Protein AF-X1RS32-F1 (afdb_monomer)

Solvent-accessible surface area (backbone atoms only — not comparable to full-atom values): 9215 Å² total; per-residue (Å²): 136,84,85,82,84,82,82,93,65,103,64,90,72,82,74,74,82,70,81,76,73,78,87,69,89,78,71,47,74,47,69,48,55,89,76,75,42,58,43,57,62,64,35,70,45,66,84,48,93,89,51,70,45,45,62,41,95,90,48,70,62,52,55,44,31,36,27,40,95,60,61,43,71,50,51,59,51,78,50,80,51,62,32,79,36,82,91,75,77,41,80,38,48,20,23,41,40,36,29,37,36,43,98,92,44,76,43,80,77,46,75,50,82,36,58,66,68,46,78,47,72,47,88,65,83,66,51,59,30,42,35,42,36,38,25,54,29,85,58,78,84,65,75,82,86,122

Foldseek 3Di:
DDDDDDDDDPDPPVPPPDPPQPPDDDFFPDKDQVPVFKDPLVQQGVPDLVGDIDGHPVDAFGKIKGFHPFWHWDFWDWGFDWDQDPVVRDIFWWFKWKWFDAPHDTDTQDTDGDGGGDIDTGPDGTTGTGMIMMGTGDDPPPDPPD

Organism: NCBI:txid412755

Nearest PDB structures (foldseek):
  4uap-assembly2_B  TM=6.812E-01  e=3.281E-02  Clostridium perfringens ATCC 13124
  7ufg-assembly1_A  TM=5.747E-01  e=5.668E-01  Homo sapiens
  3x29-assembly2_D  TM=5.418E-01  e=7.379E-01  Clostridium perfringens
  4p5h-assembly1_K  TM=4.613E-01  e=9.607E-01  Clostridium perfringens
  3rfz-assembly1_A  TM=3.800E-01  e=6.299E-01  Escherichia coli

Radius of gyration: 19.96 Å; Cα contacts (8 Å, |Δi|>4): 247; chains: 1; bounding box: 35×43×72 Å

Secondary structure (DSSP, 8-state):
----PPP--S-------------S----SEEE-TTS-EESGGGGSSS-TT---EE-TT--SEEEEEEEEEEEEESEEE----EEETTTTEEE-EEEEEEEEETTEEEEEEEEEE-SS-EEEPSSS-EEEEEEEEEEE---------

Sequence (146 aa):
MRDITIVEGANELNVQLVPIALVGWVLPTGHIDPSGRWYNPEDAYDGNINTDANPSSSYYNQPLELTLDSPIYCNKVKICADSYGREHFDYCAANVKVEVYYDGAYHTIQSLVHTLHTFFKLPLQVAKSPSLAFTVSEGSNTPSSG

Mean predicted aligned error: 12.25 Å

Structure (mmCIF, N/CA/C/O backbone):
data_AF-X1RS32-F1
#
_entry.id   AF-X1RS32-F1
#
loop_
_atom_site.group_PDB
_atom_site.id
_atom_site.type_symbol
_atom_site.label_atom_id
_atom_site.label_alt_id
_atom_site.label_comp_id
_atom_site.label_asym_id
_atom_site.label_entity_id
_atom_site.label_seq_id
_atom_site.pdbx_PDB_ins_code
_atom_site.Cartn_x
_atom_site.Cartn_y
_atom_site.Cartn_z
_atom_site.occupancy
_atom_site.B_iso_or_equiv
_atom_site.auth_seq_id
_atom_site.auth_comp_id
_atom_site.auth_asym_id
_atom_site.auth_atom_id
_atom_site.pdbx_PDB_model_num
ATOM 1 N N . MET A 1 1 ? -4.517 -20.839 21.763 1.00 40.69 1 MET A N 1
ATOM 2 C CA . MET A 1 1 ? -5.042 -19.730 22.583 1.00 40.69 1 MET A CA 1
ATOM 3 C C . MET A 1 1 ? -5.363 -20.342 23.938 1.00 40.69 1 MET A C 1
ATOM 5 O O . MET A 1 1 ? -6.090 -21.323 23.946 1.00 40.69 1 MET A O 1
ATOM 9 N N . ARG A 1 2 ? -4.681 -19.956 25.024 1.00 41.81 2 ARG A N 1
ATOM 10 C CA . ARG A 1 2 ? -4.956 -20.534 26.351 1.00 41.81 2 ARG A CA 1
ATOM 11 C C . ARG A 1 2 ? -5.999 -19.659 27.030 1.00 41.81 2 ARG A C 1
ATOM 13 O O . ARG A 1 2 ? -5.755 -18.467 27.194 1.00 41.81 2 ARG A O 1
ATOM 20 N N . ASP A 1 3 ? -7.130 -20.264 27.363 1.00 46.16 3 ASP A N 1
ATOM 21 C CA . ASP A 1 3 ? -8.236 -19.621 28.058 1.00 46.16 3 ASP A CA 1
ATOM 22 C C . ASP A 1 3 ? -7.788 -19.166 29.451 1.00 46.16 3 ASP A C 1
ATOM 24 O O . ASP A 1 3 ? -7.168 -19.924 30.201 1.00 46.16 3 ASP A O 1
ATOM 28 N N . ILE A 1 4 ? -8.069 -17.907 29.781 1.00 50.09 4 ILE A N 1
ATOM 29 C CA . ILE A 1 4 ? -7.851 -17.355 31.117 1.00 50.09 4 ILE A CA 1
ATOM 30 C C . ILE A 1 4 ? -9.178 -17.457 31.864 1.00 50.09 4 ILE A C 1
ATOM 32 O O . ILE A 1 4 ? -10.126 -16.734 31.564 1.00 50.09 4 ILE A O 1
ATOM 36 N N . THR A 1 5 ? -9.240 -18.355 32.843 1.00 43.97 5 THR A N 1
ATOM 37 C CA . THR A 1 5 ? -10.360 -18.453 33.785 1.00 43.97 5 THR A CA 1
ATOM 38 C C . THR A 1 5 ? -10.180 -17.409 34.888 1.00 43.97 5 THR A C 1
ATOM 40 O O . THR A 1 5 ? -9.199 -17.466 35.631 1.00 43.97 5 THR A O 1
ATOM 43 N N . ILE A 1 6 ? -11.111 -16.459 35.011 1.00 53.22 6 ILE A N 1
ATOM 44 C CA . ILE A 1 6 ? -11.137 -15.482 36.111 1.00 53.22 6 ILE A CA 1
ATOM 45 C C . ILE A 1 6 ? -12.040 -16.032 37.221 1.00 53.22 6 ILE A C 1
ATOM 47 O O . ILE A 1 6 ? -13.186 -16.391 36.968 1.00 53.22 6 ILE A O 1
ATOM 51 N N . VAL A 1 7 ? -11.508 -16.125 38.442 1.00 49.09 7 VAL A N 1
ATOM 52 C CA . VAL A 1 7 ? -12.257 -16.533 39.641 1.00 49.09 7 VAL A CA 1
ATOM 53 C C . VAL A 1 7 ? -12.814 -15.274 40.304 1.00 49.09 7 VAL A C 1
ATOM 55 O O . VAL A 1 7 ? -12.051 -14.367 40.638 1.00 49.09 7 VAL A O 1
ATOM 58 N N . GLU A 1 8 ? -14.135 -15.205 40.467 1.00 54.50 8 GLU A N 1
ATOM 59 C CA . GLU A 1 8 ? -14.835 -14.047 41.028 1.00 54.50 8 GLU A CA 1
ATOM 60 C C . GLU A 1 8 ? -14.523 -13.864 42.522 1.00 54.50 8 GLU A C 1
ATOM 62 O O . GLU A 1 8 ? -14.904 -14.669 43.371 1.00 54.50 8 GLU A O 1
ATOM 67 N N . GLY A 1 9 ? -13.842 -12.766 42.845 1.00 46.88 9 GLY A N 1
ATOM 68 C CA . GLY A 1 9 ? -13.857 -12.147 44.166 1.00 46.88 9 GLY A CA 1
ATOM 69 C C . GLY A 1 9 ? -14.538 -10.789 44.037 1.00 46.88 9 GLY A C 1
ATOM 70 O O . GLY A 1 9 ? -14.187 -10.022 43.145 1.00 46.88 9 GLY A O 1
ATOM 71 N N . ALA A 1 10 ? -15.520 -10.510 44.897 1.00 51.53 10 ALA A N 1
ATOM 72 C CA . ALA A 1 10 ? -16.378 -9.324 44.871 1.00 51.53 10 ALA A CA 1
ATOM 73 C C . ALA A 1 10 ? -15.611 -8.003 45.099 1.00 51.53 10 ALA A C 1
ATOM 75 O O . ALA A 1 10 ? -15.660 -7.405 46.170 1.00 51.53 10 ALA A O 1
ATOM 76 N N . ASN A 1 11 ? -14.902 -7.549 44.071 1.00 48.72 11 ASN A N 1
ATOM 77 C CA . ASN A 1 11 ? -14.413 -6.191 43.902 1.00 48.72 11 ASN A CA 1
ATOM 78 C C . ASN A 1 11 ? -14.591 -5.859 42.425 1.00 48.72 11 ASN A C 1
ATOM 80 O O . ASN A 1 11 ? -13.751 -6.209 41.596 1.00 48.72 11 ASN A O 1
ATOM 84 N N . GLU A 1 12 ? -15.709 -5.216 42.096 1.00 48.75 12 GLU A N 1
ATOM 85 C CA . GLU A 1 12 ? -15.968 -4.671 40.766 1.00 48.75 12 GLU A CA 1
ATOM 86 C C . GLU A 1 12 ? -14.990 -3.518 40.501 1.00 48.75 12 GLU A C 1
ATOM 88 O O . GLU A 1 12 ? -15.291 -2.333 40.639 1.00 48.75 12 GLU A O 1
ATOM 93 N N . LEU A 1 13 ? -13.762 -3.875 40.137 1.00 50.09 13 LEU A N 1
ATOM 94 C CA . LEU A 1 13 ? -12.866 -2.990 39.422 1.00 50.09 13 LEU A CA 1
ATOM 95 C C . LEU A 1 13 ? -13.515 -2.778 38.054 1.00 50.09 13 LEU A C 1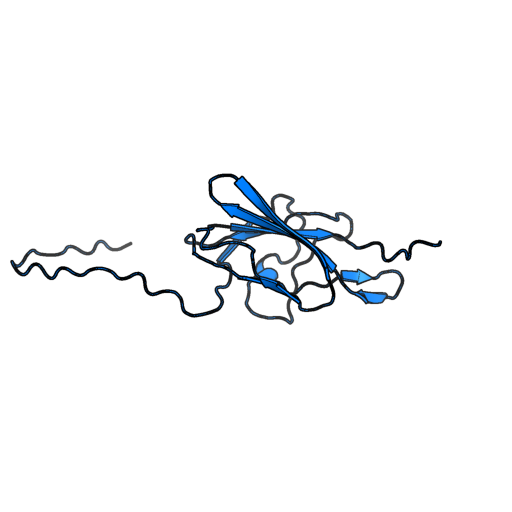
ATOM 97 O O . LEU A 1 13 ? -13.375 -3.602 37.152 1.00 50.09 13 LEU A O 1
ATOM 101 N N . ASN A 1 14 ? -14.258 -1.678 37.920 1.00 49.72 14 ASN A N 1
ATOM 102 C CA . ASN A 1 14 ? -14.671 -1.122 36.636 1.00 49.72 14 ASN A CA 1
ATOM 103 C C . ASN A 1 14 ? -13.409 -0.749 35.845 1.00 49.72 14 ASN A C 1
ATOM 105 O O . ASN A 1 14 ? -13.000 0.411 35.787 1.00 49.72 14 ASN A O 1
ATOM 109 N N . VAL A 1 15 ? -12.748 -1.752 35.266 1.00 49.25 15 VAL A N 1
ATOM 110 C CA . VAL A 1 15 ? -11.652 -1.562 34.325 1.00 49.25 15 VAL A CA 1
ATOM 111 C C . VAL A 1 15 ? -12.293 -1.113 33.024 1.00 49.25 15 VAL A C 1
ATOM 113 O O . VAL A 1 15 ? -12.638 -1.910 32.154 1.00 49.25 15 VAL A O 1
ATOM 116 N N . GLN A 1 16 ? -12.488 0.196 32.902 1.00 47.50 16 GLN A N 1
ATOM 117 C CA . GLN A 1 16 ? -12.763 0.800 31.615 1.00 47.50 16 GLN A CA 1
ATOM 118 C C . GLN A 1 16 ? -11.490 0.637 30.784 1.00 47.50 16 GLN A C 1
ATOM 120 O O . GLN A 1 16 ? -10.503 1.342 30.988 1.00 47.50 16 GLN A O 1
ATOM 125 N N . LEU A 1 17 ? -11.489 -0.348 29.886 1.00 49.09 17 LEU A N 1
ATOM 126 C CA . LEU A 1 17 ? -10.451 -0.502 28.875 1.00 49.09 17 LEU A CA 1
ATOM 127 C C . LEU A 1 17 ? -10.505 0.741 27.984 1.00 49.09 17 LEU A C 1
ATOM 129 O O . LEU A 1 17 ? -11.297 0.820 27.047 1.00 49.09 17 LEU A O 1
ATOM 133 N N . VAL A 1 18 ? -9.706 1.752 28.318 1.00 44.44 18 VAL A N 1
ATOM 134 C CA . VAL A 1 18 ? -9.502 2.902 27.445 1.00 44.44 18 VAL A CA 1
ATOM 135 C C . VAL A 1 18 ? -8.698 2.379 26.258 1.00 44.44 18 VAL A C 1
ATOM 137 O O . VAL A 1 18 ? -7.602 1.853 26.477 1.00 44.44 18 VAL A O 1
ATOM 140 N N . PRO A 1 19 ? -9.200 2.474 25.013 1.00 48.62 19 PRO A N 1
ATOM 141 C CA . PRO A 1 19 ? -8.388 2.146 23.857 1.00 48.62 19 PRO A CA 1
ATOM 142 C C . PRO A 1 19 ? -7.164 3.057 23.907 1.00 48.62 19 PRO A C 1
ATOM 144 O O . PRO A 1 19 ? -7.291 4.279 23.808 1.00 48.62 19 PRO A O 1
ATOM 147 N N . ILE A 1 20 ? -5.983 2.478 24.115 1.00 47.25 20 ILE A N 1
ATOM 148 C CA . ILE A 1 20 ? -4.735 3.214 23.962 1.00 47.25 20 ILE A CA 1
ATOM 149 C C . ILE A 1 20 ? -4.712 3.624 22.494 1.00 47.25 20 ILE A C 1
ATOM 151 O O . ILE A 1 20 ? -4.615 2.774 21.609 1.00 47.25 20 ILE A O 1
ATOM 155 N N . ALA A 1 21 ? -4.877 4.920 22.228 1.00 50.56 21 ALA A N 1
ATOM 156 C CA . ALA A 1 21 ? -4.635 5.452 20.901 1.00 50.56 21 ALA A CA 1
ATOM 157 C C . ALA A 1 21 ? -3.202 5.059 20.540 1.00 50.56 21 ALA A C 1
ATOM 159 O O . ALA A 1 21 ? -2.273 5.430 21.257 1.00 50.56 21 ALA A O 1
ATOM 160 N N . LEU A 1 22 ? -3.021 4.259 19.487 1.00 54.50 22 LEU A N 1
ATOM 161 C CA . LEU A 1 22 ? -1.690 3.952 18.983 1.00 54.50 22 LEU A CA 1
ATOM 162 C C . LEU A 1 22 ? -1.067 5.291 18.561 1.00 54.50 22 LEU A C 1
ATOM 164 O O . LEU A 1 22 ? -1.459 5.883 17.557 1.00 54.50 22 LEU A O 1
ATOM 168 N N . VAL A 1 23 ? -0.169 5.833 19.384 1.00 55.97 23 VAL A N 1
ATOM 169 C CA . VAL A 1 23 ? 0.472 7.120 19.106 1.00 55.97 23 VAL A CA 1
ATOM 170 C C . VAL A 1 23 ? 1.644 6.848 18.172 1.00 55.97 23 VAL A C 1
ATOM 172 O O . VAL A 1 23 ? 2.748 6.560 18.621 1.00 55.97 23 VAL A O 1
ATOM 175 N N . GLY A 1 24 ? 1.405 6.892 16.862 1.00 74.94 24 GLY A N 1
ATOM 176 C CA . GLY A 1 24 ? 2.466 6.704 15.874 1.00 74.94 24 GLY A CA 1
ATOM 177 C C . GLY A 1 24 ? 1.970 6.330 14.482 1.00 74.94 24 GLY A C 1
ATOM 178 O O . GLY A 1 24 ? 0.771 6.230 14.232 1.00 74.94 24 GLY A O 1
ATOM 179 N N . TRP A 1 25 ? 2.921 6.139 13.569 1.00 82.25 25 TRP A N 1
ATOM 180 C CA . TRP A 1 25 ? 2.656 5.523 12.272 1.00 82.25 25 TRP A CA 1
ATOM 181 C C . TRP A 1 25 ? 2.460 4.020 12.459 1.00 82.25 25 TRP A C 1
ATOM 183 O O . TRP A 1 25 ? 3.254 3.377 13.142 1.00 82.25 25 TRP A O 1
ATOM 193 N N . VAL A 1 26 ? 1.408 3.479 11.850 1.00 85.88 26 VAL A N 1
ATOM 194 C CA . VAL A 1 26 ? 1.102 2.045 11.856 1.00 85.88 26 VAL A CA 1
ATOM 195 C C . VAL A 1 26 ? 1.474 1.487 10.493 1.00 85.88 26 VAL A C 1
ATOM 197 O O . VAL A 1 26 ? 1.046 2.041 9.479 1.00 85.88 26 VAL A O 1
ATOM 200 N N . LEU A 1 27 ? 2.277 0.425 10.473 1.00 89.00 27 LEU A N 1
ATOM 201 C CA . LEU A 1 27 ? 2.518 -0.342 9.256 1.00 89.00 27 LEU A CA 1
ATOM 202 C C . LEU A 1 27 ? 1.356 -1.323 9.036 1.00 89.00 27 LEU A C 1
ATOM 204 O O . LEU A 1 27 ? 0.808 -1.839 10.015 1.00 89.00 27 LEU A O 1
ATOM 208 N N . PRO A 1 28 ? 0.978 -1.593 7.780 1.00 91.06 28 PRO A N 1
ATOM 209 C CA . PRO A 1 28 ? 0.150 -2.746 7.450 1.00 91.06 28 PRO A CA 1
ATOM 210 C C . PRO A 1 28 ? 0.736 -4.049 8.002 1.00 91.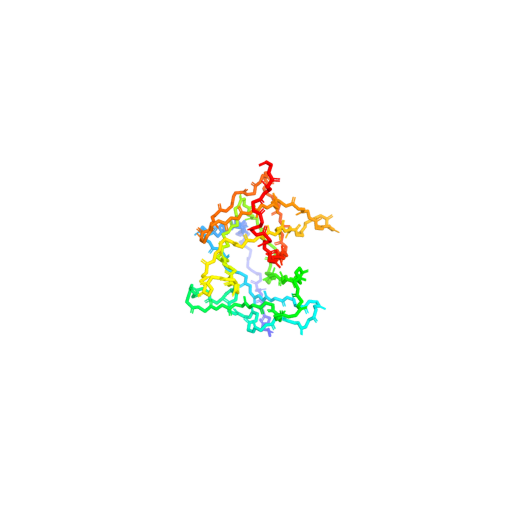06 28 PRO A C 1
ATOM 212 O O . PRO A 1 28 ? 1.941 -4.162 8.213 1.00 91.06 28 PRO A O 1
ATOM 215 N N . THR A 1 29 ? -0.122 -5.039 8.229 1.00 93.19 29 THR A N 1
ATOM 216 C CA . THR A 1 29 ? 0.277 -6.372 8.715 1.00 93.19 29 THR A CA 1
ATOM 217 C C . THR A 1 29 ? 0.219 -7.436 7.625 1.00 93.19 29 THR A C 1
ATOM 219 O O . THR A 1 29 ? 0.674 -8.559 7.832 1.00 93.19 29 THR A O 1
ATOM 222 N N . GLY A 1 30 ? -0.317 -7.097 6.455 1.00 94.44 30 GLY A N 1
ATOM 223 C CA . GLY A 1 30 ? -0.414 -8.010 5.330 1.00 94.44 30 GLY A CA 1
ATOM 224 C C . GLY A 1 30 ? -0.790 -7.304 4.040 1.00 94.44 30 GLY A C 1
ATOM 225 O O . GLY A 1 30 ? -0.902 -6.075 3.988 1.00 94.44 30 GLY A O 1
ATOM 226 N N . HIS A 1 31 ? -1.022 -8.111 3.012 1.00 95.31 31 HIS A N 1
ATOM 227 C CA . HIS 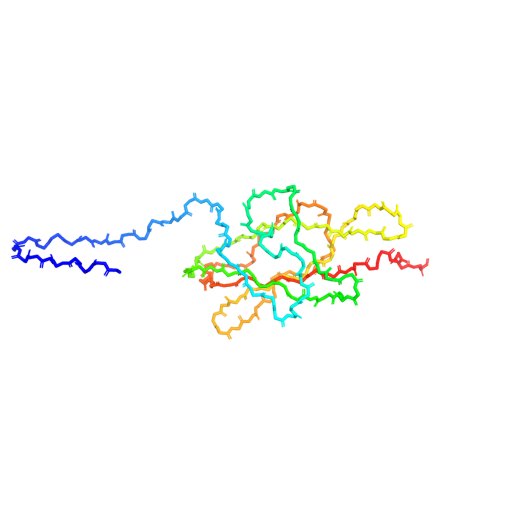A 1 31 ? -1.480 -7.640 1.722 1.00 95.31 31 HIS A CA 1
ATOM 228 C C . HIS A 1 31 ? -2.457 -8.619 1.063 1.00 95.31 31 HIS A C 1
ATOM 230 O O . HIS A 1 31 ? -2.498 -9.808 1.381 1.00 95.31 31 HIS A O 1
ATOM 236 N N . ILE A 1 32 ? -3.211 -8.111 0.095 1.00 94.88 32 ILE A N 1
ATOM 237 C CA . ILE A 1 32 ? -3.911 -8.882 -0.924 1.00 94.88 32 ILE A CA 1
ATOM 238 C C . ILE A 1 32 ? -3.400 -8.351 -2.258 1.00 94.88 32 ILE A C 1
ATOM 240 O O . ILE A 1 32 ? -3.447 -7.148 -2.513 1.00 94.88 32 ILE A O 1
ATOM 244 N N . ASP A 1 33 ? -2.922 -9.249 -3.111 1.00 92.38 33 ASP A N 1
ATOM 245 C CA . ASP A 1 33 ? -2.655 -8.966 -4.517 1.00 92.38 33 ASP A CA 1
ATOM 246 C C . ASP A 1 33 ? -3.732 -9.674 -5.352 1.00 92.38 33 ASP A C 1
ATOM 248 O O . ASP A 1 33 ? -3.561 -10.844 -5.713 1.00 92.38 33 ASP A O 1
ATOM 252 N N . PRO A 1 34 ? -4.862 -9.003 -5.659 1.00 89.81 34 PRO A N 1
ATOM 253 C CA . PRO A 1 34 ? -5.942 -9.612 -6.432 1.00 89.81 34 PRO A CA 1
ATOM 254 C C . PRO A 1 34 ? -5.496 -10.045 -7.832 1.00 89.81 34 PRO A C 1
ATOM 256 O O . PRO A 1 34 ? -6.131 -10.895 -8.454 1.00 89.81 34 PRO A O 1
ATOM 259 N N . SER A 1 35 ? -4.428 -9.431 -8.345 1.00 89.12 35 SER A N 1
ATOM 260 C CA . SER A 1 35 ? -3.912 -9.681 -9.685 1.00 89.12 35 SER A CA 1
ATOM 261 C C . SER A 1 35 ? -2.874 -10.803 -9.741 1.00 89.12 35 SER A C 1
ATOM 263 O O . SER A 1 35 ? -2.663 -11.367 -10.817 1.00 89.12 35 SER A O 1
ATOM 265 N N . GLY A 1 36 ? -2.238 -11.133 -8.612 1.00 91.75 36 GLY A N 1
ATOM 266 C CA . GLY A 1 36 ? -1.101 -12.053 -8.539 1.00 91.75 36 GLY A CA 1
ATOM 267 C C . GLY A 1 36 ? 0.094 -11.591 -9.381 1.00 91.75 36 GLY A C 1
ATOM 268 O O . GLY A 1 36 ? 0.761 -12.417 -10.005 1.00 91.75 36 GLY A O 1
ATOM 269 N N . ARG A 1 37 ? 0.295 -10.275 -9.511 1.00 90.88 37 ARG A N 1
ATOM 270 C CA . ARG A 1 37 ? 1.284 -9.650 -10.406 1.00 90.88 37 ARG A CA 1
ATOM 271 C C . ARG A 1 37 ? 2.251 -8.721 -9.698 1.00 90.88 37 ARG A C 1
ATOM 273 O O . ARG A 1 37 ? 3.081 -8.132 -10.386 1.00 90.88 37 ARG A O 1
ATOM 280 N N . TRP A 1 38 ? 2.160 -8.574 -8.386 1.00 91.44 38 TRP A N 1
ATOM 281 C CA . TRP A 1 38 ? 3.160 -7.861 -7.613 1.00 91.44 38 TRP A CA 1
ATOM 282 C C . TRP A 1 38 ? 4.330 -8.780 -7.292 1.00 91.44 38 TRP A C 1
ATOM 284 O O . TRP A 1 38 ? 4.155 -9.930 -6.891 1.00 91.44 38 TRP A O 1
ATOM 294 N N . TYR A 1 39 ? 5.534 -8.261 -7.489 1.00 92.50 39 TYR A N 1
ATOM 295 C CA . TYR A 1 39 ? 6.749 -8.863 -6.967 1.00 92.50 39 TYR A CA 1
ATOM 296 C C . TYR A 1 39 ? 7.011 -8.296 -5.574 1.00 92.50 39 TYR A C 1
ATOM 298 O O . TYR A 1 39 ? 6.826 -7.098 -5.358 1.00 92.50 39 TYR A O 1
ATOM 306 N N . ASN A 1 40 ? 7.395 -9.181 -4.652 1.00 94.50 40 ASN A N 1
ATOM 307 C CA . ASN A 1 40 ? 7.708 -8.885 -3.251 1.00 94.50 40 ASN A CA 1
ATOM 308 C C . ASN A 1 40 ? 6.687 -7.952 -2.564 1.00 94.50 40 ASN A C 1
ATOM 310 O O . ASN A 1 40 ? 7.065 -6.922 -2.011 1.00 94.50 40 ASN A O 1
ATOM 314 N N . PRO A 1 41 ? 5.375 -8.249 -2.607 1.00 93.25 41 PRO A N 1
ATOM 315 C CA . PRO A 1 41 ? 4.356 -7.386 -2.001 1.00 93.25 41 PRO A CA 1
ATOM 316 C C . PRO A 1 41 ? 4.575 -7.112 -0.500 1.00 93.25 41 PRO A C 1
ATOM 318 O O . PRO A 1 41 ? 4.100 -6.097 0.008 1.00 93.25 41 PRO A O 1
ATOM 321 N N . GLU A 1 42 ? 5.296 -7.983 0.209 1.00 95.25 42 GLU A N 1
ATOM 322 C CA . GLU A 1 42 ? 5.741 -7.797 1.591 1.00 95.25 42 GLU A CA 1
ATOM 323 C C . GLU A 1 42 ? 6.654 -6.579 1.801 1.00 95.25 42 GLU A C 1
ATOM 325 O O . GLU A 1 42 ? 6.565 -5.929 2.846 1.00 95.25 42 GLU A O 1
ATOM 330 N N . ASP A 1 43 ? 7.449 -6.207 0.797 1.00 94.75 43 ASP A N 1
ATOM 331 C CA . ASP A 1 43 ? 8.379 -5.076 0.860 1.00 94.75 43 ASP A CA 1
ATOM 332 C C . ASP A 1 43 ? 7.624 -3.731 0.912 1.00 94.75 43 ASP A C 1
ATOM 334 O O . ASP A 1 43 ? 8.155 -2.718 1.356 1.00 94.75 43 ASP A O 1
ATOM 338 N N . ALA A 1 44 ? 6.333 -3.701 0.550 1.00 90.50 44 ALA A N 1
ATOM 339 C CA . ALA A 1 44 ? 5.501 -2.498 0.657 1.00 90.50 44 ALA A CA 1
ATOM 340 C C . ALA A 1 44 ? 5.181 -2.089 2.110 1.00 90.50 44 ALA A C 1
ATOM 342 O O . ALA A 1 44 ? 4.714 -0.970 2.349 1.00 90.50 44 ALA A O 1
ATOM 343 N N . TYR A 1 45 ? 5.363 -2.988 3.084 1.00 91.50 45 TYR A N 1
ATOM 344 C CA . TYR A 1 45 ? 5.004 -2.755 4.489 1.00 91.50 45 TYR A CA 1
ATOM 345 C C . TYR A 1 45 ? 6.012 -3.324 5.499 1.00 91.50 45 TYR A C 1
ATOM 347 O O . TYR A 1 45 ? 5.701 -3.429 6.687 1.00 91.50 45 TYR A O 1
ATOM 355 N N . ASP A 1 46 ? 7.237 -3.623 5.068 1.00 92.75 46 ASP A N 1
ATOM 356 C CA . ASP A 1 46 ? 8.316 -4.146 5.919 1.00 92.75 46 ASP A CA 1
ATOM 357 C C . ASP A 1 46 ? 8.993 -3.071 6.806 1.00 92.75 46 ASP A C 1
ATOM 359 O O . ASP A 1 46 ? 9.751 -3.383 7.727 1.00 92.75 46 ASP A O 1
ATOM 363 N N . GLY A 1 47 ? 8.701 -1.789 6.556 1.00 88.94 47 GLY A N 1
ATOM 364 C CA . GLY A 1 47 ? 9.280 -0.648 7.268 1.00 88.94 47 GLY A CA 1
ATOM 365 C C . GLY A 1 47 ? 10.673 -0.226 6.783 1.00 88.94 47 GLY A C 1
ATOM 366 O O . GLY A 1 47 ? 11.271 0.673 7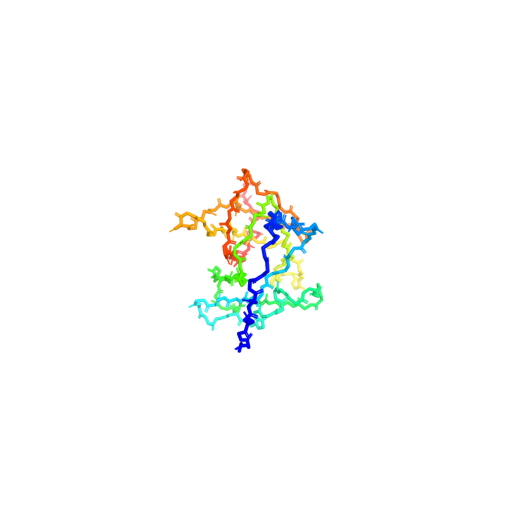.384 1.00 88.94 47 GLY A O 1
ATOM 367 N N . ASN A 1 48 ? 11.184 -0.822 5.706 1.00 88.81 48 ASN A N 1
ATOM 368 C CA . ASN A 1 48 ? 12.457 -0.500 5.082 1.00 88.81 48 ASN A CA 1
ATOM 369 C C . ASN A 1 48 ? 12.229 0.257 3.766 1.00 88.81 48 ASN A C 1
ATOM 371 O O . ASN A 1 48 ? 11.673 -0.244 2.808 1.00 88.81 48 ASN A O 1
ATOM 375 N N . ILE A 1 49 ? 12.709 1.496 3.693 1.00 84.06 49 ILE A N 1
ATOM 376 C CA . ILE A 1 49 ? 12.532 2.338 2.496 1.00 84.06 49 ILE A CA 1
ATOM 377 C C . ILE A 1 49 ? 13.489 1.994 1.342 1.00 84.06 49 ILE A C 1
ATOM 379 O O . ILE A 1 49 ? 13.494 2.698 0.340 1.00 84.06 49 ILE A O 1
ATOM 383 N N . ASN A 1 50 ? 14.361 0.995 1.518 1.00 86.12 50 ASN A N 1
ATOM 384 C CA . ASN A 1 50 ? 15.336 0.566 0.508 1.00 86.12 50 ASN A CA 1
ATOM 385 C C . ASN A 1 50 ? 14.937 -0.750 -0.179 1.00 86.12 50 ASN A C 1
ATOM 387 O O . ASN A 1 50 ? 15.732 -1.294 -0.943 1.00 86.12 50 ASN A O 1
ATOM 391 N N . THR A 1 51 ? 13.770 -1.284 0.159 1.00 89.62 51 THR A N 1
ATOM 392 C CA . THR A 1 51 ? 13.121 -2.431 -0.477 1.00 89.62 51 THR A CA 1
ATOM 393 C C . THR A 1 51 ? 11.864 -1.927 -1.179 1.00 89.62 51 THR A C 1
ATOM 395 O O . THR A 1 51 ? 11.275 -0.921 -0.772 1.00 89.62 51 THR A O 1
ATOM 398 N N . ASP A 1 52 ? 11.496 -2.571 -2.282 1.00 86.00 52 ASP A N 1
ATOM 399 C CA . ASP A 1 52 ? 10.379 -2.149 -3.115 1.00 86.00 52 ASP A CA 1
ATOM 400 C C . ASP A 1 52 ? 9.507 -3.332 -3.531 1.00 86.00 52 ASP A C 1
ATOM 402 O O . ASP A 1 52 ? 9.984 -4.397 -3.917 1.00 86.00 52 ASP A O 1
ATOM 406 N N . ALA A 1 53 ? 8.197 -3.101 -3.465 1.00 89.69 53 ALA A N 1
ATOM 407 C CA . ALA A 1 53 ? 7.212 -3.927 -4.135 1.00 89.69 53 ALA A CA 1
ATOM 408 C C . ALA A 1 53 ? 6.869 -3.269 -5.469 1.00 89.69 53 ALA A C 1
ATOM 410 O O . ALA A 1 53 ? 6.58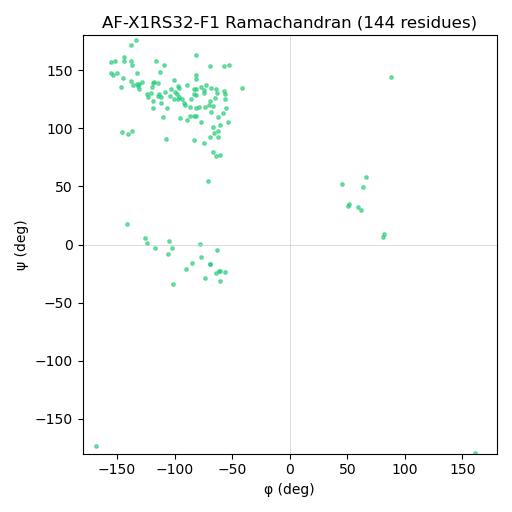8 -2.066 -5.518 1.00 89.69 53 ALA A O 1
ATOM 411 N N . ASN A 1 54 ? 6.818 -4.049 -6.543 1.00 87.38 54 ASN A N 1
ATOM 412 C CA . ASN A 1 54 ? 6.551 -3.507 -7.868 1.00 87.38 54 ASN A CA 1
ATOM 413 C C . ASN A 1 54 ? 5.582 -4.390 -8.667 1.00 87.38 54 ASN A C 1
ATOM 415 O O . ASN A 1 54 ? 5.676 -5.621 -8.633 1.00 87.38 54 ASN A O 1
ATOM 419 N N . PRO A 1 55 ? 4.652 -3.795 -9.434 1.00 85.25 55 PRO A N 1
ATOM 420 C CA . PRO A 1 55 ? 3.811 -4.564 -10.332 1.00 85.25 55 PRO A CA 1
ATOM 421 C C . PRO A 1 55 ? 4.645 -5.126 -11.488 1.00 85.25 55 PRO A C 1
ATOM 423 O O . PRO A 1 55 ? 5.664 -4.567 -11.909 1.00 85.25 55 PRO A O 1
ATOM 426 N N . SER A 1 56 ? 4.176 -6.235 -12.050 1.00 82.81 56 SER A N 1
ATOM 427 C CA . SER A 1 56 ? 4.764 -6.827 -13.240 1.00 82.81 56 SER A CA 1
ATOM 428 C C . SER A 1 56 ? 4.780 -5.828 -14.391 1.00 82.81 56 SER A C 1
ATOM 430 O O . SER A 1 56 ? 3.770 -5.211 -14.721 1.00 82.81 56 SER A O 1
ATOM 432 N N . SER A 1 57 ? 5.936 -5.710 -15.041 1.00 70.06 57 SER A N 1
ATOM 433 C CA . SER A 1 57 ? 6.281 -4.647 -15.992 1.00 70.06 57 SER A CA 1
ATOM 434 C C . SER A 1 57 ? 5.425 -4.582 -17.265 1.00 70.06 57 SER A C 1
ATOM 436 O O . SER A 1 57 ? 5.616 -3.690 -18.087 1.00 70.06 57 SER A O 1
ATOM 438 N N . SER A 1 58 ? 4.516 -5.541 -17.456 1.00 70.62 58 SER A N 1
ATOM 439 C CA . SER A 1 58 ? 3.547 -5.586 -18.560 1.00 70.62 58 SER A CA 1
ATOM 440 C C . SER A 1 58 ? 2.133 -5.166 -18.141 1.00 70.62 58 SER A C 1
ATOM 442 O O . SER A 1 58 ? 1.232 -5.137 -18.977 1.00 70.62 58 SER A O 1
ATOM 444 N N . TYR A 1 59 ? 1.914 -4.882 -16.855 1.00 69.56 59 TYR A N 1
ATOM 445 C CA . TYR A 1 59 ? 0.595 -4.661 -16.281 1.00 69.56 59 TYR A CA 1
ATOM 446 C C . TYR A 1 59 ? 0.612 -3.466 -15.339 1.00 69.56 59 TYR A C 1
ATOM 448 O O . TYR A 1 59 ? 0.950 -3.564 -14.164 1.00 69.56 59 TYR A O 1
ATOM 456 N N . TYR A 1 60 ? 0.194 -2.330 -15.879 1.00 71.56 60 TYR A N 1
ATOM 457 C CA . TYR A 1 60 ? -0.018 -1.104 -15.123 1.00 71.56 60 TYR A CA 1
ATOM 458 C C . TYR A 1 60 ? -1.382 -1.131 -14.427 1.00 71.56 60 TYR A C 1
ATOM 460 O O . TYR A 1 60 ? -2.255 -1.934 -14.775 1.00 71.56 60 TYR A O 1
ATOM 468 N N . ASN A 1 61 ? -1.580 -0.254 -13.442 1.00 77.31 61 ASN A N 1
ATOM 469 C CA . ASN A 1 61 ? -2.852 -0.091 -12.729 1.00 77.31 61 ASN A CA 1
ATOM 470 C C . ASN A 1 61 ? -3.303 -1.350 -11.967 1.00 77.31 61 ASN A C 1
ATOM 472 O O . ASN A 1 61 ? -4.502 -1.589 -11.827 1.00 77.31 61 ASN A O 1
ATOM 476 N N . GLN A 1 62 ? -2.363 -2.178 -11.502 1.00 84.31 62 GLN A N 1
ATOM 477 C CA . GLN A 1 62 ? -2.695 -3.330 -10.662 1.00 84.31 62 GLN A CA 1
ATOM 478 C C . GLN A 1 62 ? -2.841 -2.869 -9.206 1.00 84.31 62 GLN A C 1
ATOM 480 O O . GLN A 1 62 ? -1.953 -2.169 -8.711 1.00 84.31 62 GLN A O 1
ATOM 485 N N . PRO A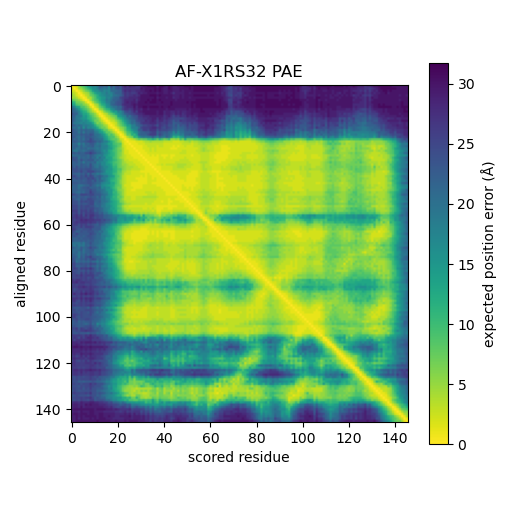 1 63 ? -3.938 -3.220 -8.515 1.00 88.00 63 PRO A N 1
ATOM 486 C CA . PRO A 1 63 ? -4.084 -2.892 -7.105 1.00 88.00 63 PRO A CA 1
ATOM 487 C C . PRO A 1 63 ? -3.160 -3.766 -6.263 1.00 88.00 63 PRO A C 1
ATOM 489 O O . PRO A 1 63 ? -3.073 -4.971 -6.491 1.00 88.00 63 PRO A O 1
ATOM 492 N N . LEU A 1 64 ? -2.506 -3.153 -5.281 1.00 91.50 64 LEU A N 1
ATOM 493 C CA . LEU A 1 64 ? -2.020 -3.844 -4.095 1.00 91.50 64 LEU A CA 1
ATOM 494 C C . LEU A 1 64 ? -2.841 -3.347 -2.916 1.00 91.50 64 LEU A C 1
ATOM 496 O O . LEU A 1 64 ? -2.912 -2.144 -2.645 1.00 91.50 64 LEU A O 1
ATOM 500 N N . GLU A 1 65 ? -3.497 -4.270 -2.231 1.00 93.31 65 GLU A N 1
ATOM 501 C CA . GLU A 1 65 ? -4.238 -3.951 -1.023 1.00 93.31 65 GLU A CA 1
ATOM 502 C C . GLU A 1 65 ? -3.368 -4.257 0.180 1.00 93.31 65 GLU A C 1
ATOM 504 O O . GLU A 1 65 ? -2.897 -5.373 0.333 1.00 93.31 65 GLU A O 1
ATOM 509 N N . LEU A 1 66 ? -3.166 -3.278 1.045 1.00 92.31 66 LEU A N 1
ATOM 510 C CA . LEU A 1 66 ? -2.490 -3.420 2.322 1.00 92.31 66 LEU A CA 1
ATOM 511 C C . LEU A 1 66 ? -3.541 -3.620 3.410 1.00 92.31 66 LEU A C 1
ATOM 513 O O . LEU A 1 66 ? -4.477 -2.827 3.544 1.00 92.31 66 LEU A O 1
ATOM 517 N N . THR A 1 67 ? -3.393 -4.679 4.195 1.00 92.81 67 THR A N 1
ATOM 518 C CA . THR A 1 67 ? -4.363 -5.084 5.216 1.00 92.81 67 THR A CA 1
ATOM 519 C C . THR A 1 67 ? -3.830 -4.851 6.620 1.00 92.81 67 THR A C 1
ATOM 521 O O . THR A 1 67 ? -2.623 -4.864 6.860 1.00 92.81 67 THR A O 1
ATOM 524 N N . LEU A 1 68 ? -4.749 -4.679 7.565 1.00 89.12 68 LEU A N 1
ATOM 525 C CA . LEU A 1 68 ? -4.472 -4.624 8.995 1.00 89.12 68 LEU A CA 1
ATOM 526 C C . LEU A 1 68 ? -5.194 -5.771 9.705 1.00 89.12 68 LEU A C 1
ATOM 528 O O . LEU A 1 68 ? -6.370 -6.023 9.445 1.00 89.12 68 LEU A O 1
ATOM 532 N N . ASP A 1 69 ? -4.531 -6.390 10.681 1.00 86.75 69 ASP A N 1
ATOM 533 C CA . ASP A 1 69 ? -5.115 -7.445 11.529 1.00 86.75 69 ASP A CA 1
ATOM 534 C C . ASP A 1 69 ? -6.321 -6.941 12.328 1.00 86.75 69 ASP A C 1
ATOM 536 O O . ASP A 1 69 ? -7.158 -7.706 12.808 1.00 86.75 69 ASP A O 1
ATOM 540 N N . SER A 1 70 ? -6.400 -5.628 12.532 1.00 84.00 70 SER A N 1
ATOM 541 C CA . SER A 1 70 ? -7.508 -4.976 13.206 1.00 84.00 70 SER A CA 1
ATOM 542 C C . SER A 1 70 ? -7.754 -3.598 12.603 1.00 84.00 70 SER A C 1
ATOM 544 O O . SER A 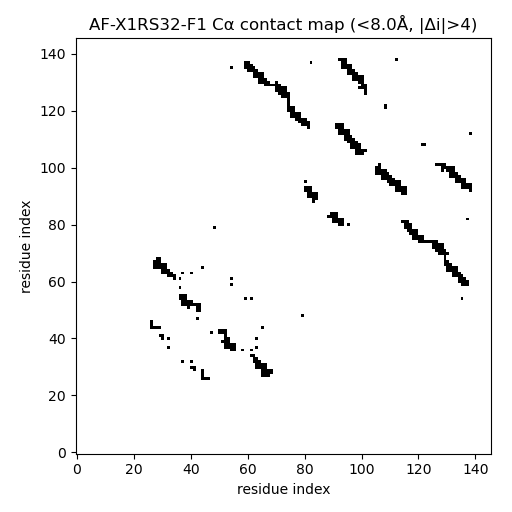1 70 ? -6.800 -2.846 12.404 1.00 84.00 70 SER A O 1
ATOM 546 N N . PRO A 1 71 ? -9.019 -3.225 12.345 1.00 82.62 71 PRO A N 1
ATOM 547 C CA . PRO A 1 71 ? -9.312 -1.925 11.769 1.00 82.62 71 PRO A CA 1
ATOM 548 C C . PRO A 1 71 ? -8.911 -0.783 12.718 1.00 82.62 71 PRO A C 1
ATOM 550 O O . PRO A 1 71 ? -9.263 -0.813 13.904 1.00 82.62 71 PRO A O 1
ATOM 553 N N . ILE A 1 72 ? -8.233 0.242 12.194 1.00 80.38 72 ILE A N 1
ATOM 554 C CA . ILE A 1 72 ? -7.743 1.401 12.965 1.00 80.38 72 ILE A CA 1
ATOM 555 C C . ILE A 1 72 ? -8.407 2.699 12.520 1.00 80.38 72 ILE A C 1
ATOM 557 O O . ILE A 1 72 ? -8.860 2.817 11.384 1.00 80.38 72 ILE A O 1
ATOM 561 N N . TYR A 1 73 ? -8.399 3.695 13.405 1.00 77.62 73 TYR A N 1
ATOM 562 C CA . TYR A 1 73 ? -8.689 5.075 13.031 1.00 77.62 73 TYR A CA 1
ATOM 563 C C . TYR A 1 73 ? -7.417 5.760 12.541 1.00 77.62 73 TYR A C 1
ATOM 565 O O . TYR A 1 73 ? -6.427 5.830 13.270 1.00 77.62 73 TYR A O 1
ATOM 573 N N . CYS A 1 74 ? -7.455 6.317 11.335 1.00 74.56 74 CYS A N 1
ATOM 574 C CA . CYS A 1 74 ? -6.370 7.131 10.800 1.00 74.56 74 CYS A CA 1
ATOM 575 C C . CYS A 1 74 ? -6.922 8.376 10.090 1.00 74.56 74 CYS A C 1
ATOM 577 O O . CYS A 1 74 ? -8.064 8.415 9.640 1.00 74.56 74 CYS A O 1
ATOM 579 N N . ASN A 1 75 ? -6.112 9.432 10.028 1.00 73.88 75 ASN A N 1
ATOM 580 C CA . ASN A 1 75 ? -6.413 10.663 9.285 1.00 73.88 75 ASN A CA 1
ATOM 581 C C . ASN A 1 75 ? -5.293 11.032 8.296 1.00 73.88 75 ASN A C 1
ATOM 583 O O . ASN A 1 75 ? -5.301 12.110 7.698 1.00 73.88 75 ASN A O 1
ATOM 587 N N . LYS A 1 76 ? -4.288 10.162 8.159 1.00 76.38 76 LYS A N 1
ATOM 588 C CA . LYS A 1 76 ? -3.124 10.329 7.286 1.00 76.38 76 LYS A CA 1
ATOM 589 C C . LYS A 1 76 ? -2.635 8.967 6.825 1.00 76.38 76 LYS A C 1
ATOM 591 O O . LYS A 1 76 ? -2.683 8.009 7.592 1.00 76.38 76 LYS A O 1
ATOM 596 N N . VAL A 1 77 ? -2.101 8.934 5.612 1.00 78.94 77 VAL A N 1
ATOM 597 C CA . VAL A 1 77 ? -1.411 7.781 5.035 1.00 78.94 77 VAL A CA 1
ATOM 598 C C . VAL A 1 77 ? -0.096 8.280 4.449 1.00 78.94 77 VAL A C 1
ATOM 600 O O . VAL A 1 77 ? -0.030 9.340 3.824 1.00 78.94 77 VAL A O 1
ATOM 603 N N . LYS A 1 78 ? 0.976 7.531 4.687 1.00 80.19 78 LYS A N 1
ATOM 604 C CA . LYS A 1 78 ? 2.296 7.806 4.125 1.00 80.19 78 LYS A CA 1
ATOM 605 C C . LYS A 1 78 ? 2.589 6.748 3.070 1.00 80.19 78 LYS A C 1
ATOM 607 O O . LYS A 1 78 ? 2.430 5.571 3.364 1.00 80.19 78 LYS A O 1
ATOM 612 N N . ILE A 1 79 ? 3.020 7.173 1.884 1.00 79.88 79 ILE A N 1
ATOM 613 C CA . ILE A 1 79 ? 3.358 6.269 0.781 1.00 79.88 79 ILE A CA 1
ATOM 614 C C . ILE A 1 79 ? 4.729 6.660 0.239 1.00 79.88 79 ILE A C 1
ATOM 616 O O . ILE A 1 79 ? 5.024 7.835 0.030 1.00 79.88 79 ILE A O 1
ATOM 620 N N . CYS A 1 80 ? 5.573 5.662 0.025 1.00 79.75 80 CYS A N 1
ATOM 621 C CA . CYS A 1 80 ? 6.829 5.804 -0.685 1.00 79.75 80 CYS A CA 1
ATOM 622 C C . CYS A 1 80 ? 6.659 5.073 -2.013 1.00 79.75 80 CYS A C 1
ATOM 624 O O . CYS A 1 80 ? 6.482 3.862 -2.008 1.00 79.75 80 CYS A O 1
ATOM 626 N N . ALA A 1 81 ? 6.601 5.811 -3.116 1.00 79.31 81 ALA A N 1
ATOM 627 C CA . ALA A 1 81 ? 6.432 5.235 -4.440 1.00 79.31 81 ALA A CA 1
ATOM 628 C C . ALA A 1 81 ? 7.216 6.056 -5.460 1.00 79.31 81 ALA A C 1
ATOM 630 O O . ALA A 1 81 ? 7.269 7.289 -5.369 1.00 79.31 81 ALA A O 1
ATOM 631 N N . ASP A 1 82 ? 7.779 5.354 -6.430 1.00 78.81 82 ASP A N 1
ATOM 632 C CA . ASP A 1 82 ? 8.431 5.895 -7.607 1.00 78.81 82 ASP A CA 1
ATOM 633 C C . ASP A 1 82 ? 8.039 5.071 -8.838 1.00 78.81 82 ASP A C 1
ATOM 635 O O . ASP A 1 82 ? 7.302 4.084 -8.760 1.00 78.81 82 ASP A O 1
ATOM 639 N N . SER A 1 83 ? 8.427 5.568 -10.004 1.00 76.62 83 SER A N 1
ATOM 640 C CA . SER A 1 83 ? 8.241 4.881 -11.272 1.00 76.62 83 SER A CA 1
ATOM 641 C C . SER A 1 83 ? 9.561 4.898 -12.019 1.00 76.62 83 SER A C 1
ATOM 643 O O . SER A 1 83 ? 10.228 5.927 -12.074 1.00 76.62 83 SER A O 1
ATOM 645 N N . TYR A 1 84 ? 9.933 3.786 -12.644 1.00 76.44 84 TYR A N 1
ATOM 646 C CA . TYR A 1 84 ? 11.125 3.743 -13.482 1.00 76.44 84 TYR A CA 1
ATOM 647 C C . TYR A 1 84 ? 10.795 4.193 -14.910 1.00 76.44 84 TYR A C 1
ATOM 649 O O . TYR A 1 84 ? 10.094 3.506 -15.656 1.00 76.44 84 TYR A O 1
ATOM 657 N N . GLY A 1 85 ? 11.294 5.363 -15.306 1.00 72.50 85 GLY A N 1
ATOM 658 C CA . GLY A 1 85 ? 11.093 5.916 -16.639 1.00 72.50 85 GLY A CA 1
ATOM 659 C C . GLY A 1 85 ? 11.997 5.237 -17.663 1.00 72.50 85 GLY A C 1
ATOM 660 O O . GLY A 1 85 ? 13.186 5.540 -17.742 1.00 72.50 85 GLY A O 1
ATOM 661 N N . ARG A 1 86 ? 11.438 4.369 -18.514 1.00 70.94 86 ARG A N 1
ATOM 662 C CA . ARG A 1 86 ? 12.215 3.655 -19.550 1.00 70.94 86 ARG A CA 1
ATOM 663 C C . ARG A 1 86 ? 12.825 4.565 -20.617 1.00 70.94 86 ARG A C 1
ATOM 665 O O . ARG A 1 86 ? 13.811 4.188 -21.237 1.00 70.94 86 ARG A O 1
ATOM 672 N N . GLU A 1 87 ? 12.249 5.745 -20.833 1.00 72.44 87 GLU A N 1
ATOM 673 C CA . GLU A 1 87 ? 12.751 6.720 -21.811 1.00 72.44 87 GLU A CA 1
ATOM 674 C C . GLU A 1 87 ? 14.033 7.422 -21.340 1.00 72.44 87 GLU A C 1
ATOM 676 O O . GLU A 1 87 ? 14.865 7.816 -22.156 1.00 72.44 87 GLU A O 1
ATOM 681 N N . HIS A 1 88 ? 14.206 7.559 -20.024 1.00 73.12 88 HIS A N 1
ATOM 682 C CA . HIS A 1 88 ? 15.324 8.285 -19.417 1.00 73.12 88 HIS A CA 1
ATOM 683 C C . HIS A 1 88 ? 16.230 7.396 -18.556 1.00 73.12 88 HIS A C 1
ATOM 685 O O . HIS A 1 88 ? 17.256 7.871 -18.080 1.00 73.12 88 HIS A O 1
ATOM 691 N N . PHE A 1 89 ? 15.882 6.113 -18.402 1.00 76.06 89 PHE A N 1
ATOM 692 C CA . PHE A 1 89 ? 16.558 5.143 -17.536 1.00 76.06 89 PHE A CA 1
ATOM 693 C C . PHE A 1 89 ? 16.744 5.644 -16.093 1.00 76.06 89 PHE A C 1
ATOM 695 O O . PHE A 1 89 ? 17.741 5.320 -15.448 1.00 76.06 89 PHE A O 1
ATOM 702 N N . ASP A 1 90 ? 15.777 6.417 -15.595 1.00 76.31 90 ASP A N 1
ATOM 703 C CA . ASP A 1 90 ? 15.838 7.097 -14.299 1.00 76.31 90 ASP A CA 1
ATOM 704 C C . ASP A 1 90 ? 14.502 6.994 -13.550 1.00 76.31 90 ASP A C 1
ATOM 706 O O . ASP A 1 90 ? 13.447 6.777 -14.157 1.00 76.31 90 ASP A O 1
ATOM 710 N N . TYR A 1 91 ? 14.546 7.157 -12.230 1.00 75.94 91 TYR A N 1
ATOM 711 C CA . TYR A 1 91 ? 13.359 7.173 -11.385 1.00 75.94 91 TYR A CA 1
ATOM 712 C C . TYR A 1 91 ? 12.633 8.511 -11.488 1.00 75.94 91 TYR A C 1
ATOM 714 O O . TYR A 1 91 ? 13.221 9.591 -11.428 1.00 75.94 91 TYR A O 1
ATOM 722 N N . CYS A 1 92 ? 11.315 8.443 -11.616 1.00 72.69 92 CYS A N 1
ATOM 723 C CA . CYS A 1 92 ? 10.447 9.596 -11.732 1.00 72.69 92 CYS A CA 1
ATOM 724 C C . CYS A 1 92 ? 9.228 9.483 -10.810 1.00 72.69 92 CYS A C 1
ATOM 726 O O . CYS A 1 92 ? 9.024 8.506 -10.088 1.00 72.69 92 CYS A O 1
ATOM 728 N N . ALA A 1 93 ? 8.432 10.549 -10.815 1.00 73.50 93 ALA A N 1
ATOM 729 C CA . ALA A 1 93 ? 7.172 10.631 -10.099 1.00 73.50 93 ALA A CA 1
ATOM 730 C C . ALA A 1 93 ? 6.218 9.492 -10.502 1.00 73.50 93 ALA A C 1
ATOM 732 O O . ALA A 1 93 ? 5.893 9.348 -11.681 1.00 73.50 93 ALA A O 1
ATOM 733 N N . ALA A 1 94 ? 5.733 8.725 -9.524 1.00 74.94 94 ALA A N 1
ATOM 734 C CA . ALA A 1 94 ? 4.681 7.741 -9.744 1.00 74.94 94 ALA A CA 1
ATOM 735 C C . ALA A 1 94 ? 3.300 8.406 -9.755 1.00 74.94 94 ALA A C 1
ATOM 737 O O . ALA A 1 94 ? 3.001 9.287 -8.940 1.00 74.94 94 ALA A O 1
ATOM 738 N N . ASN A 1 95 ? 2.417 7.922 -10.628 1.00 76.25 95 ASN A N 1
ATOM 739 C CA . ASN A 1 95 ? 1.000 8.246 -10.547 1.00 76.25 95 ASN A CA 1
ATOM 740 C C . ASN A 1 95 ? 0.323 7.215 -9.655 1.00 76.25 95 ASN A C 1
ATOM 742 O O . ASN A 1 95 ? 0.133 6.069 -10.060 1.00 76.25 95 ASN A O 1
ATOM 746 N N . VAL A 1 96 ? -0.055 7.619 -8.446 1.00 76.94 96 VAL A N 1
ATOM 747 C CA . VAL A 1 96 ? -0.676 6.716 -7.473 1.00 76.94 96 VAL A CA 1
ATOM 748 C C . VAL A 1 96 ? -2.132 7.114 -7.267 1.00 76.94 96 VAL A C 1
ATOM 750 O O . VAL A 1 96 ? -2.434 8.265 -6.938 1.00 76.94 96 VAL A O 1
ATOM 753 N N . LYS A 1 97 ? -3.044 6.152 -7.431 1.00 82.50 97 LYS A N 1
ATOM 754 C CA . LYS A 1 97 ? -4.428 6.267 -6.965 1.00 82.50 97 LYS A CA 1
ATOM 755 C C . LYS A 1 97 ? -4.559 5.489 -5.660 1.00 82.50 97 LYS A C 1
ATOM 757 O O . LYS A 1 97 ? -4.228 4.306 -5.596 1.00 82.50 97 LYS A O 1
ATOM 762 N N . VAL A 1 98 ? -5.043 6.174 -4.627 1.00 80.75 98 VAL A N 1
ATOM 763 C CA . VAL A 1 98 ? -5.177 5.643 -3.266 1.00 80.75 98 VAL A CA 1
ATOM 764 C C . VAL A 1 98 ? -6.649 5.559 -2.891 1.00 80.75 98 VAL A C 1
ATOM 766 O O . VAL A 1 98 ? -7.383 6.549 -2.976 1.00 80.75 98 VAL A O 1
ATOM 769 N N . GLU A 1 99 ? -7.063 4.382 -2.439 1.00 84.81 99 GLU A N 1
ATOM 770 C CA . GLU A 1 99 ? -8.421 4.063 -2.020 1.00 84.81 99 GLU A CA 1
ATOM 771 C C . GLU A 1 99 ? -8.405 3.421 -0.630 1.00 84.81 99 GLU A C 1
ATOM 773 O O . GLU A 1 99 ? -7.545 2.608 -0.313 1.00 84.81 99 GLU A O 1
ATOM 778 N N . VAL A 1 100 ? -9.359 3.765 0.228 1.00 83.62 100 VAL A N 1
ATOM 779 C CA . VAL A 1 100 ? -9.474 3.163 1.567 1.00 83.62 100 VAL A CA 1
ATOM 780 C C . VAL A 1 100 ? -10.812 2.470 1.686 1.00 83.62 100 VAL A C 1
ATOM 782 O O . VAL A 1 100 ? -11.833 3.038 1.298 1.00 83.62 100 VAL A O 1
ATOM 785 N N . TYR A 1 101 ? -10.810 1.263 2.246 1.00 84.25 101 TYR A N 1
ATOM 786 C CA . TYR A 1 101 ? -12.034 0.525 2.511 1.00 84.25 101 TYR A CA 1
ATOM 787 C C . TYR A 1 101 ? -12.603 0.913 3.879 1.00 84.25 101 TYR A C 1
ATOM 789 O O . TYR A 1 101 ? -11.954 0.717 4.910 1.00 84.25 101 TYR A O 1
ATOM 797 N N . TYR A 1 102 ? -13.812 1.464 3.904 1.00 81.50 102 TYR A N 1
ATOM 798 C CA . TYR A 1 102 ? -14.593 1.696 5.122 1.00 81.50 102 TYR A CA 1
ATOM 799 C C . TYR A 1 102 ? -16.086 1.749 4.778 1.00 81.50 102 TYR A C 1
ATOM 801 O O . TYR A 1 102 ? -16.461 1.973 3.627 1.00 81.50 102 TYR A O 1
ATOM 809 N N . ASP A 1 103 ? -16.948 1.479 5.760 1.00 82.31 103 ASP A N 1
ATOM 810 C CA . ASP A 1 103 ? -18.409 1.437 5.585 1.00 82.31 103 ASP A CA 1
ATOM 811 C C . ASP A 1 103 ? -18.883 0.555 4.409 1.00 82.31 103 ASP A C 1
ATOM 813 O O . ASP A 1 103 ? -19.889 0.828 3.760 1.00 82.31 103 ASP A O 1
ATOM 817 N N . GLY A 1 104 ? -18.151 -0.531 4.134 1.00 82.88 104 GLY A N 1
ATOM 818 C CA . GLY A 1 104 ? -18.510 -1.513 3.108 1.00 82.88 104 GLY A CA 1
ATOM 819 C C . GLY A 1 104 ? -18.130 -1.140 1.671 1.00 82.88 104 GLY A C 1
ATOM 820 O O . GLY A 1 104 ? -18.557 -1.833 0.750 1.00 82.88 104 GLY A O 1
ATOM 821 N N . ALA A 1 105 ? -17.352 -0.073 1.453 1.00 85.06 105 ALA A N 1
ATOM 822 C CA . ALA A 1 105 ? -16.931 0.354 0.118 1.00 85.06 105 ALA A CA 1
ATOM 823 C C . ALA A 1 105 ? -15.499 0.913 0.098 1.00 85.06 105 ALA A C 1
ATOM 825 O O . ALA A 1 105 ? -14.984 1.378 1.115 1.00 85.06 105 ALA A O 1
ATOM 826 N N . TYR A 1 106 ? -14.871 0.895 -1.082 1.00 85.69 106 TYR A N 1
ATOM 827 C CA . TYR A 1 106 ? -13.640 1.644 -1.338 1.00 85.69 106 TYR A CA 1
ATOM 828 C C . TYR A 1 106 ? -13.975 3.096 -1.659 1.00 85.69 106 TYR A C 1
ATOM 830 O O . TYR A 1 106 ? -14.836 3.382 -2.492 1.00 85.69 106 TYR A O 1
ATOM 838 N N . HIS A 1 107 ? -13.246 4.012 -1.034 1.00 81.50 107 HIS A N 1
ATOM 839 C CA . HIS A 1 107 ? -13.374 5.445 -1.262 1.00 81.50 107 HIS A CA 1
ATOM 840 C C . HIS A 1 107 ? -12.047 5.981 -1.778 1.00 81.50 107 HIS A C 1
ATOM 842 O O . HIS A 1 107 ? -11.020 5.822 -1.119 1.00 81.50 107 HIS A O 1
ATOM 848 N N . THR A 1 108 ? -12.054 6.619 -2.949 1.00 81.69 108 THR A N 1
ATOM 849 C CA . THR A 1 108 ? -10.859 7.281 -3.483 1.00 81.69 108 THR A CA 1
ATOM 850 C C . THR A 1 108 ? -10.532 8.511 -2.643 1.00 81.69 108 THR A C 1
ATOM 852 O O . THR A 1 108 ? -11.358 9.409 -2.494 1.00 81.69 108 THR A O 1
ATOM 855 N N . ILE A 1 109 ? -9.311 8.561 -2.117 1.00 74.19 109 ILE A N 1
ATOM 856 C CA . ILE A 1 109 ? -8.832 9.674 -1.288 1.00 74.19 109 ILE A CA 1
ATOM 857 C C . ILE A 1 109 ? 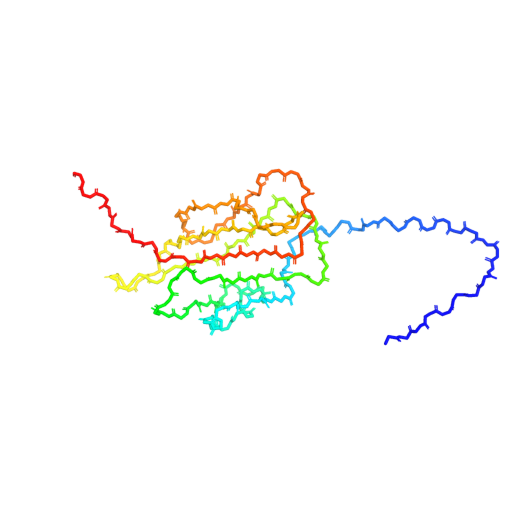-7.946 10.607 -2.109 1.00 74.19 109 ILE A C 1
ATOM 859 O O . ILE A 1 109 ? -7.983 11.823 -1.921 1.00 74.19 109 ILE A O 1
ATOM 863 N N . GLN A 1 110 ? -7.184 10.062 -3.057 1.00 68.38 110 GLN A N 1
ATOM 864 C CA . GLN A 1 110 ? -6.329 10.866 -3.920 1.00 68.38 110 GLN A CA 1
ATOM 865 C C . GLN A 1 110 ? -6.039 10.160 -5.246 1.00 68.38 110 GLN A C 1
ATOM 867 O O . GLN A 1 110 ? -5.938 8.934 -5.300 1.00 68.38 110 GLN A O 1
ATOM 872 N N . SER A 1 111 ? -5.891 10.954 -6.308 1.00 58.97 111 SER A N 1
ATOM 873 C CA . SER A 1 111 ? -5.445 10.522 -7.636 1.00 58.97 111 SER A CA 1
ATOM 874 C C . SER A 1 111 ? -4.624 11.649 -8.257 1.00 58.97 111 SER A C 1
ATOM 876 O O . SER A 1 111 ? -5.203 12.600 -8.780 1.00 58.97 111 SER A O 1
ATOM 878 N N . LEU A 1 112 ? -3.296 11.590 -8.156 1.00 56.97 112 LEU A N 1
ATOM 879 C CA . LEU A 1 112 ? -2.394 12.659 -8.608 1.00 56.97 112 LEU A CA 1
ATOM 880 C C . LEU A 1 112 ? -1.018 12.105 -9.020 1.00 56.97 112 LEU A C 1
ATOM 882 O O . LEU A 1 112 ? -0.598 11.040 -8.565 1.00 56.97 112 LEU A O 1
ATOM 886 N N . VAL A 1 113 ? -0.323 12.884 -9.855 1.00 53.19 113 VAL A N 1
ATOM 887 C CA . VAL A 1 113 ? 1.086 12.710 -10.244 1.00 53.19 113 VAL A CA 1
ATOM 888 C C . VAL A 1 113 ? 1.957 13.241 -9.109 1.00 53.19 113 VAL A C 1
ATOM 890 O O . VAL A 1 113 ? 1.871 14.431 -8.793 1.00 53.19 113 VAL A O 1
ATOM 893 N N . HIS A 1 114 ? 2.780 12.402 -8.477 1.00 58.97 114 HIS A N 1
ATOM 894 C CA . HIS A 1 114 ? 3.587 12.840 -7.337 1.00 58.97 114 HIS A CA 1
ATOM 895 C C . HIS A 1 114 ? 5.046 12.420 -7.414 1.00 58.97 114 HIS A C 1
ATOM 897 O O . HIS A 1 114 ? 5.381 11.287 -7.740 1.00 58.97 114 HIS A O 1
ATOM 903 N N . THR A 1 115 ? 5.908 13.366 -7.046 1.00 52.06 115 THR A N 1
ATOM 904 C CA . THR A 1 115 ? 7.338 13.181 -6.815 1.00 52.06 115 THR A CA 1
ATOM 905 C C . THR A 1 115 ? 7.609 12.120 -5.747 1.00 52.06 115 THR A C 1
ATOM 907 O O . THR A 1 115 ? 6.791 11.903 -4.845 1.00 52.06 115 THR A O 1
ATOM 910 N N . LEU A 1 116 ? 8.792 11.505 -5.844 1.00 55.12 116 LEU A N 1
ATOM 911 C CA . LEU A 1 116 ? 9.331 10.548 -4.877 1.00 55.12 116 LEU A CA 1
ATOM 912 C C . LEU A 1 116 ? 9.071 10.992 -3.422 1.00 55.12 116 LEU A C 1
ATOM 914 O O . LEU A 1 116 ? 9.304 12.145 -3.060 1.00 55.12 116 LEU A O 1
ATOM 918 N N . HIS A 1 117 ? 8.624 10.048 -2.587 1.00 57.62 117 HIS A N 1
ATOM 919 C CA . HIS A 1 117 ? 8.499 10.178 -1.124 1.00 57.62 117 HIS A CA 1
ATOM 920 C C . HIS A 1 117 ? 7.456 11.208 -0.631 1.00 57.62 117 HIS A C 1
ATOM 922 O O . HIS A 1 117 ? 7.771 12.116 0.145 1.00 57.62 117 HIS A O 1
ATOM 928 N N . THR A 1 118 ? 6.185 11.055 -1.022 1.00 56.62 118 THR A N 1
ATOM 929 C CA . THR A 1 118 ? 5.113 12.003 -0.657 1.00 56.62 118 THR A CA 1
ATOM 930 C C . THR A 1 118 ? 4.231 11.521 0.513 1.00 56.62 118 THR A C 1
ATOM 932 O O . THR A 1 118 ? 3.869 10.355 0.637 1.00 56.62 118 THR A O 1
ATOM 935 N N . PHE A 1 119 ? 3.843 12.446 1.399 1.00 60.53 119 PHE A N 1
ATOM 936 C CA . PHE A 1 119 ? 2.925 12.194 2.518 1.00 60.53 119 PHE A CA 1
ATOM 937 C C . PHE A 1 119 ? 1.535 12.745 2.202 1.00 60.53 119 PHE A C 1
ATOM 939 O O . PHE A 1 119 ? 1.411 13.917 1.840 1.00 60.53 119 PHE A O 1
ATOM 946 N N . PHE A 1 120 ? 0.488 11.959 2.453 1.00 61.81 120 PHE A N 1
ATOM 947 C CA . PHE A 1 120 ? -0.888 12.377 2.203 1.00 61.81 120 PHE A CA 1
ATOM 948 C C . PHE A 1 120 ? -1.679 12.506 3.505 1.00 61.81 120 PHE A C 1
ATOM 950 O O . PHE A 1 120 ? -1.575 11.705 4.440 1.00 61.81 120 PHE A O 1
ATOM 957 N N . LYS A 1 121 ? -2.490 13.560 3.583 1.00 57.09 121 LYS A N 1
ATOM 958 C CA . LYS A 1 121 ? -3.505 13.703 4.628 1.00 57.09 121 LYS A CA 1
ATOM 959 C C . LYS A 1 121 ? -4.824 13.243 4.035 1.00 57.09 121 LYS A C 1
ATOM 961 O O . LYS A 1 121 ? -5.192 13.712 2.964 1.00 57.09 121 LYS A O 1
ATOM 966 N N . LEU A 1 122 ? -5.525 12.360 4.733 1.00 54.09 122 LEU A N 1
ATOM 967 C CA . LEU A 1 122 ? -6.855 11.955 4.308 1.00 54.09 122 LEU A CA 1
ATOM 968 C C . LEU A 1 122 ? -7.811 13.116 4.618 1.00 54.09 122 LEU A C 1
ATOM 970 O O . LEU A 1 122 ? -7.763 13.646 5.737 1.00 54.09 122 LEU A O 1
ATOM 974 N N . PRO A 1 123 ? -8.656 13.564 3.676 1.00 46.75 123 PRO A N 1
ATOM 975 C CA . PRO A 1 123 ? -9.766 14.413 4.044 1.00 46.75 123 PRO A CA 1
ATOM 976 C C . PRO A 1 123 ? -10.758 13.574 4.859 1.00 46.75 123 PRO A C 1
ATOM 978 O O . PRO A 1 123 ? -11.112 12.467 4.470 1.00 46.75 123 PRO A O 1
ATOM 981 N N . LEU A 1 124 ? -11.215 14.169 5.962 1.00 44.09 124 LEU A N 1
ATOM 982 C CA . LEU A 1 124 ? -12.245 13.711 6.902 1.00 44.09 124 LEU A CA 1
ATOM 983 C C . LEU A 1 124 ? -11.817 12.813 8.071 1.00 44.09 124 LEU A C 1
ATOM 985 O O . LEU A 1 124 ? -10.891 12.009 8.043 1.00 44.09 124 LEU A O 1
ATOM 989 N N . GLN A 1 125 ? -12.520 13.090 9.166 1.00 48.50 125 GLN A N 1
ATOM 990 C CA . GLN A 1 125 ? -12.351 12.555 10.501 1.00 48.50 125 GLN A CA 1
ATOM 991 C C . GLN A 1 125 ? -12.647 11.049 10.545 1.00 48.50 125 GLN A C 1
ATOM 993 O O . GLN A 1 125 ? -13.750 10.630 10.228 1.00 48.50 125 GLN A O 1
ATOM 998 N N . VAL A 1 126 ? -11.688 10.278 11.069 1.00 52.34 126 VAL A N 1
ATOM 999 C CA . VAL A 1 126 ? -11.958 9.102 11.918 1.00 52.34 126 VAL A CA 1
ATOM 1000 C C . VAL A 1 126 ? -12.719 7.971 11.197 1.00 52.34 126 VAL A C 1
ATOM 1002 O O . VAL A 1 126 ? -13.685 7.430 11.722 1.00 52.34 126 VAL A O 1
ATOM 1005 N N . ALA A 1 127 ? -12.269 7.554 10.011 1.00 56.78 127 ALA A N 1
ATOM 1006 C CA . ALA A 1 127 ? -12.748 6.302 9.418 1.00 56.78 127 ALA A CA 1
ATOM 1007 C C . ALA A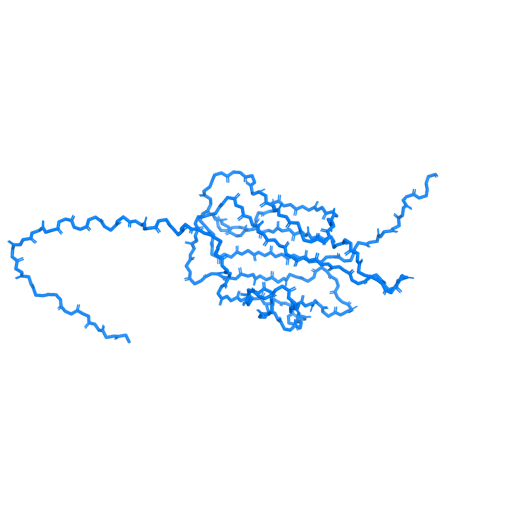 1 127 ? -11.989 5.115 10.032 1.00 56.78 127 ALA A C 1
ATOM 1009 O O . ALA A 1 127 ? -10.756 5.122 10.084 1.00 56.78 127 ALA A O 1
ATOM 1010 N N . LYS A 1 128 ? -12.721 4.107 10.523 1.00 66.31 128 LYS A N 1
ATOM 1011 C CA . LYS A 1 128 ? -12.138 2.839 10.968 1.00 66.31 128 LYS A CA 1
ATOM 1012 C C . LYS A 1 128 ? -11.941 1.959 9.735 1.00 66.31 128 LYS A C 1
ATOM 1014 O O . LYS A 1 128 ? -12.928 1.512 9.159 1.00 66.31 128 LYS A O 1
ATOM 1019 N N . SER A 1 129 ? -10.701 1.710 9.329 1.00 67.00 129 SER A N 1
ATOM 1020 C CA . SER A 1 129 ? -10.422 0.958 8.101 1.00 67.00 129 SER A CA 1
ATOM 1021 C C . SER A 1 129 ? -9.605 -0.308 8.375 1.00 67.00 129 SER A C 1
ATOM 1023 O O . SER A 1 129 ? -8.599 -0.224 9.084 1.00 67.00 129 SER A O 1
ATOM 1025 N N . PRO A 1 130 ? -10.027 -1.480 7.858 1.00 70.44 130 PRO A N 1
ATOM 1026 C CA . PRO A 1 130 ? -9.232 -2.705 7.895 1.00 70.44 130 PRO A CA 1
ATOM 1027 C C . PRO A 1 130 ? -8.241 -2.820 6.729 1.00 70.44 130 PRO A C 1
ATOM 1029 O O . PRO A 1 130 ? -7.342 -3.655 6.796 1.00 70.44 130 PRO A O 1
ATOM 1032 N N . SER A 1 131 ? -8.400 -2.031 5.660 1.00 78.44 131 SER A N 1
ATOM 1033 C CA . SER A 1 131 ? -7.555 -2.134 4.469 1.00 78.44 131 SER A CA 1
ATOM 1034 C C . SER A 1 131 ? -7.436 -0.830 3.675 1.00 78.44 131 SER A C 1
ATOM 1036 O O . SER A 1 131 ? -8.367 -0.030 3.546 1.00 78.44 131 SER A O 1
ATOM 1038 N N . LEU A 1 132 ? -6.252 -0.648 3.104 1.00 79.69 132 LEU A N 1
ATOM 1039 C CA . LEU A 1 132 ? -5.861 0.440 2.219 1.00 79.69 132 LEU A CA 1
ATOM 1040 C C . LEU A 1 132 ? -5.484 -0.176 0.874 1.00 79.69 132 LEU A C 1
ATOM 1042 O O . LEU A 1 132 ? -4.517 -0.920 0.804 1.00 79.69 132 LEU A O 1
ATOM 1046 N N . ALA A 1 133 ? -6.196 0.152 -0.195 1.00 76.94 133 ALA A N 1
ATOM 1047 C CA . ALA A 1 133 ? -5.795 -0.223 -1.542 1.00 76.94 133 ALA A CA 1
ATOM 1048 C C . ALA A 1 133 ? -5.053 0.931 -2.207 1.00 76.94 133 ALA A C 1
ATOM 1050 O O . ALA A 1 133 ? -5.464 2.090 -2.144 1.00 76.94 133 ALA A O 1
ATOM 1051 N N . PHE A 1 134 ? -3.961 0.624 -2.888 1.00 71.94 134 PHE A N 1
ATOM 1052 C CA . PHE A 1 134 ? -3.319 1.591 -3.755 1.00 71.94 134 PHE A CA 1
ATOM 1053 C C . PHE A 1 134 ? -3.010 0.955 -5.100 1.00 71.94 134 PHE A C 1
ATOM 1055 O O . PHE A 1 134 ? -2.769 -0.242 -5.230 1.00 71.94 134 PHE A O 1
ATOM 1062 N N . THR A 1 135 ? -3.066 1.781 -6.130 1.00 71.50 135 THR A N 1
ATOM 1063 C CA . THR A 1 135 ? -2.722 1.406 -7.496 1.00 71.50 135 THR A CA 1
ATOM 1064 C C . THR A 1 135 ? -1.647 2.363 -7.960 1.00 71.50 135 THR A C 1
ATOM 1066 O O . THR A 1 135 ? -1.791 3.581 -7.830 1.00 71.50 135 THR A O 1
ATOM 1069 N N . VAL A 1 136 ? -0.562 1.808 -8.486 1.00 68.31 136 VAL A N 1
ATOM 1070 C CA . VAL A 1 136 ? 0.481 2.580 -9.154 1.00 68.31 136 VAL A CA 1
ATOM 1071 C C . VAL A 1 136 ? 0.254 2.463 -10.655 1.00 68.31 136 VAL A C 1
ATOM 1073 O O . VAL A 1 136 ? 0.027 1.380 -11.201 1.00 68.31 136 VAL A O 1
ATOM 1076 N N . SER A 1 137 ? 0.272 3.607 -11.316 1.00 65.56 137 SER A N 1
ATOM 1077 C CA . SER A 1 137 ? 0.147 3.751 -12.756 1.00 65.56 137 SER A CA 1
ATOM 1078 C C . SER A 1 137 ? 1.415 4.406 -13.289 1.00 65.56 137 SER A C 1
ATOM 1080 O O . SER A 1 137 ? 1.952 5.325 -12.665 1.00 65.56 137 SER A O 1
ATOM 1082 N N . GLU A 1 138 ? 1.916 3.930 -14.429 1.00 57.72 138 GLU A N 1
ATOM 1083 C CA . GLU A 1 138 ? 2.952 4.668 -15.148 1.00 57.72 138 GLU A CA 1
ATOM 1084 C C . GLU A 1 138 ? 2.326 5.973 -15.649 1.00 57.72 138 GLU A C 1
ATOM 1086 O O . GLU A 1 138 ? 1.349 5.978 -16.403 1.00 57.72 138 GLU A O 1
ATOM 1091 N N . GLY A 1 139 ? 2.867 7.098 -15.191 1.00 50.84 139 GLY A N 1
ATOM 1092 C CA . GLY A 1 139 ? 2.542 8.381 -15.779 1.00 50.84 139 GLY A CA 1
ATOM 1093 C C . GLY A 1 139 ? 3.223 8.511 -17.124 1.00 50.84 139 GLY A C 1
ATOM 1094 O O . GLY A 1 139 ? 4.447 8.554 -17.195 1.00 50.84 139 GLY A O 1
ATOM 1095 N N . SER A 1 140 ? 2.439 8.645 -18.193 1.00 45.34 140 SER A N 1
ATOM 1096 C CA . SER A 1 140 ? 2.945 9.274 -19.404 1.00 45.34 140 SER A CA 1
ATOM 1097 C C . SER A 1 140 ? 3.309 10.716 -19.047 1.00 45.34 140 SER A C 1
ATOM 1099 O O . SER A 1 140 ? 2.444 11.593 -19.020 1.00 45.34 140 SER A O 1
ATOM 1101 N N . ASN A 1 141 ? 4.587 10.983 -18.785 1.00 43.81 141 ASN A N 1
ATOM 1102 C CA . ASN A 1 141 ? 5.141 12.332 -18.867 1.00 43.81 141 ASN A CA 1
ATOM 1103 C C . ASN A 1 141 ? 5.216 12.743 -20.344 1.00 43.81 141 ASN A C 1
ATOM 1105 O O . ASN A 1 141 ? 6.275 13.097 -20.841 1.00 43.81 141 ASN A O 1
ATOM 1109 N N . THR A 1 142 ? 4.111 12.687 -21.085 1.00 39.00 142 THR A N 1
ATOM 1110 C CA . THR A 1 142 ? 4.019 13.480 -22.305 1.00 39.00 142 THR A CA 1
ATOM 1111 C C . THR A 1 142 ? 3.627 14.880 -21.856 1.00 39.00 142 THR A C 1
ATOM 1113 O O . THR A 1 142 ? 2.494 15.050 -21.388 1.00 39.00 142 THR A O 1
ATOM 1116 N N . PRO A 1 143 ? 4.511 15.891 -21.960 1.00 35.78 143 PRO A N 1
ATOM 1117 C CA . PRO A 1 143 ? 4.033 17.256 -21.902 1.00 35.78 143 PRO A CA 1
ATOM 1118 C C . PRO A 1 143 ? 2.992 17.383 -23.011 1.00 35.78 143 PRO A C 1
ATOM 1120 O O . PRO A 1 143 ? 3.239 16.969 -24.144 1.00 35.78 143 PRO A O 1
ATOM 1123 N N . SER A 1 144 ? 1.814 17.906 -22.685 1.00 36.22 144 SER A N 1
ATOM 1124 C CA . SER A 1 144 ? 0.862 18.340 -23.697 1.00 36.22 144 SER A CA 1
ATOM 1125 C C . SER A 1 144 ? 1.597 19.305 -24.629 1.00 36.22 144 SER A C 1
ATOM 1127 O O . SER A 1 144 ? 1.901 20.430 -24.233 1.00 36.22 144 SER A O 1
ATOM 1129 N N . SER A 1 145 ? 1.940 18.848 -25.831 1.00 35.97 145 SER A N 1
ATOM 1130 C CA . SER A 1 145 ? 2.446 19.702 -26.896 1.00 35.97 145 SER A CA 1
ATOM 1131 C C . SER A 1 145 ? 1.284 20.577 -27.352 1.00 35.97 145 SER A C 1
ATOM 1133 O O . SER A 1 145 ? 0.454 20.143 -28.154 1.00 35.97 145 SER A O 1
ATOM 1135 N N . GLY A 1 146 ? 1.190 21.753 -26.738 1.00 36.66 146 GLY A N 1
ATOM 1136 C CA . GLY A 1 146 ? 0.426 22.898 -27.221 1.00 36.66 146 GLY A CA 1
ATOM 1137 C C . GLY A 1 146 ? 1.332 23.856 -27.974 1.00 36.66 146 GLY A C 1
ATOM 1138 O O . GLY A 1 146 ? 2.548 23.870 -27.669 1.00 36.66 146 GLY A O 1
#

pLDDT: mean 71.22, std 17.09, range [35.78, 95.31]